Protein AF-A0A699VR12-F1 (afdb_monomer_lite)

Structure (mmCIF, N/CA/C/O backbone):
data_AF-A0A699VR12-F1
#
_entry.id   AF-A0A699VR12-F1
#
loop_
_atom_site.group_PDB
_atom_site.id
_atom_site.type_symbol
_atom_site.label_atom_id
_atom_site.label_alt_id
_atom_site.label_comp_id
_atom_site.label_asym_id
_atom_site.label_entity_id
_atom_site.label_seq_id
_atom_site.pdbx_PDB_ins_code
_atom_site.Cartn_x
_atom_site.Cartn_y
_atom_site.Cartn_z
_atom_site.occupancy
_atom_site.B_iso_or_equiv
_atom_site.auth_seq_id
_atom_site.auth_comp_id
_atom_site.auth_asym_id
_atom_site.auth_atom_id
_atom_site.pdbx_PDB_model_num
ATOM 1 N N . PHE A 1 1 ? 44.320 3.433 -74.473 1.00 66.19 1 PHE A N 1
ATOM 2 C CA . PHE A 1 1 ? 42.846 3.341 -74.361 1.00 66.19 1 PHE A CA 1
ATOM 3 C C . PHE A 1 1 ? 42.388 2.004 -73.777 1.00 66.19 1 PHE A C 1
ATOM 5 O O . PHE A 1 1 ? 41.660 2.050 -72.797 1.00 66.19 1 PHE A O 1
ATOM 12 N N . ALA A 1 2 ? 42.831 0.843 -74.287 1.00 69.44 2 ALA A N 1
ATOM 13 C CA . ALA A 1 2 ? 42.442 -0.472 -73.745 1.00 69.44 2 ALA A CA 1
ATOM 14 C C . ALA A 1 2 ? 42.796 -0.671 -72.251 1.00 69.44 2 ALA A C 1
ATOM 16 O O . ALA A 1 2 ? 41.927 -1.062 -71.478 1.00 69.44 2 ALA A O 1
ATOM 17 N N . ASP A 1 3 ? 44.007 -0.294 -71.824 1.00 75.50 3 ASP A N 1
ATOM 18 C CA . ASP A 1 3 ? 44.448 -0.441 -70.421 1.00 75.50 3 ASP A CA 1
ATOM 19 C C . ASP A 1 3 ? 43.610 0.370 -69.422 1.00 75.50 3 ASP A C 1
ATOM 21 O O . ASP A 1 3 ? 43.305 -0.095 -68.327 1.00 75.50 3 ASP A O 1
ATOM 25 N N . ALA A 1 4 ? 43.185 1.576 -69.813 1.00 78.06 4 ALA A N 1
ATOM 26 C CA . ALA A 1 4 ? 42.356 2.432 -68.968 1.00 78.06 4 ALA A CA 1
ATOM 27 C C . ALA A 1 4 ? 40.943 1.855 -68.783 1.00 78.06 4 ALA A C 1
ATOM 29 O O . ALA A 1 4 ? 40.394 1.924 -67.689 1.00 78.06 4 ALA A O 1
ATOM 30 N N . VAL A 1 5 ? 40.371 1.251 -69.832 1.00 82.00 5 VAL A N 1
ATOM 31 C CA . VAL A 1 5 ? 39.057 0.589 -69.764 1.00 82.00 5 VAL A CA 1
ATOM 32 C C . VAL A 1 5 ? 39.132 -0.685 -68.917 1.00 82.00 5 VAL A C 1
ATOM 34 O O . VAL A 1 5 ? 38.210 -0.962 -68.152 1.00 82.00 5 VAL A O 1
ATOM 37 N N . PHE A 1 6 ? 40.249 -1.417 -68.983 1.00 83.00 6 PHE A N 1
ATOM 38 C CA . PHE A 1 6 ? 40.452 -2.633 -68.193 1.00 83.00 6 PHE A CA 1
ATOM 39 C C . PHE A 1 6 ? 40.583 -2.363 -66.681 1.00 83.00 6 PHE A C 1
ATOM 41 O O . PHE A 1 6 ? 40.267 -3.235 -65.875 1.00 83.00 6 PHE A O 1
ATOM 48 N N . ALA A 1 7 ? 40.991 -1.153 -66.278 1.00 88.56 7 ALA A N 1
ATOM 49 C CA . ALA A 1 7 ? 41.136 -0.767 -64.870 1.00 88.56 7 ALA A CA 1
ATOM 50 C C . ALA A 1 7 ? 39.814 -0.359 -64.178 1.00 88.56 7 ALA A C 1
ATOM 52 O O . ALA A 1 7 ? 39.739 -0.369 -62.947 1.00 88.56 7 ALA A O 1
ATOM 53 N N . ILE A 1 8 ? 38.759 -0.022 -64.937 1.00 89.38 8 ILE A N 1
ATOM 54 C CA . ILE A 1 8 ? 37.483 0.501 -64.403 1.00 89.38 8 ILE A CA 1
ATOM 55 C C . ILE A 1 8 ? 36.823 -0.450 -63.387 1.00 89.38 8 ILE A C 1
ATOM 57 O O . ILE A 1 8 ? 36.448 0.027 -62.313 1.00 89.38 8 ILE A O 1
ATOM 61 N N . PRO A 1 9 ? 36.705 -1.773 -63.637 1.00 90.50 9 PRO A N 1
ATOM 62 C CA . PRO A 1 9 ? 36.108 -2.690 -62.664 1.00 90.50 9 PRO A CA 1
ATOM 63 C C . PRO A 1 9 ? 36.851 -2.709 -61.322 1.00 90.50 9 PRO A C 1
ATOM 65 O O . PRO A 1 9 ? 36.216 -2.761 -60.271 1.00 90.50 9 PRO A O 1
ATOM 68 N N . GLY A 1 10 ? 38.186 -2.606 -61.346 1.00 92.00 10 GLY A N 1
ATOM 69 C CA . GLY A 1 10 ? 39.011 -2.556 -60.137 1.00 92.00 10 GLY A CA 1
ATOM 70 C C . GLY A 1 10 ? 38.790 -1.279 -59.325 1.00 92.00 10 GLY A C 1
ATOM 71 O O . GLY A 1 10 ? 38.649 -1.344 -58.106 1.00 92.00 10 GLY A O 1
ATOM 72 N N . ILE A 1 11 ? 38.675 -0.130 -60.000 1.00 92.69 11 ILE A N 1
ATOM 73 C CA . ILE A 1 11 ? 38.400 1.165 -59.356 1.00 92.69 11 ILE A CA 1
ATOM 74 C C . ILE A 1 11 ? 37.002 1.175 -58.726 1.00 92.69 11 ILE A C 1
ATOM 76 O O . ILE A 1 11 ? 36.841 1.625 -57.592 1.00 92.69 11 ILE A O 1
ATOM 80 N N . VAL A 1 12 ? 35.993 0.647 -59.428 1.00 92.38 12 VAL A N 1
ATOM 81 C CA . VAL A 1 12 ? 34.620 0.542 -58.904 1.00 92.38 12 VAL A CA 1
ATOM 82 C C . VAL A 1 12 ? 34.572 -0.379 -57.685 1.00 92.38 12 VAL A C 1
ATOM 84 O O . VAL A 1 12 ? 33.971 -0.019 -56.675 1.00 92.38 12 VAL A O 1
ATOM 87 N N . HIS A 1 13 ? 35.239 -1.534 -57.741 1.00 93.44 13 HIS A N 1
ATOM 88 C CA . HIS A 1 13 ? 35.309 -2.457 -56.609 1.00 93.44 13 HIS A CA 1
ATOM 89 C C . HIS A 1 13 ? 35.987 -1.813 -55.389 1.00 93.44 13 HIS A C 1
ATOM 91 O O . HIS A 1 13 ? 35.441 -1.851 -54.289 1.00 93.44 13 HIS A O 1
ATOM 97 N N . GLN A 1 14 ? 37.115 -1.124 -55.593 1.00 94.81 14 GLN A N 1
ATOM 98 C CA . GLN A 1 14 ? 37.829 -0.413 -54.530 1.00 94.81 14 GLN A CA 1
ATOM 99 C C . GLN A 1 14 ? 36.999 0.727 -53.919 1.00 94.81 14 GLN A C 1
ATOM 101 O O . GLN A 1 14 ? 37.028 0.932 -52.705 1.00 94.81 14 GLN A O 1
ATOM 106 N N . TYR A 1 15 ? 36.245 1.460 -54.743 1.00 94.62 15 TYR A N 1
ATOM 107 C CA . TYR A 1 15 ? 35.342 2.509 -54.272 1.00 94.62 15 TYR A CA 1
ATOM 108 C C . TYR A 1 15 ? 34.225 1.944 -53.385 1.00 94.62 15 TYR A C 1
ATOM 110 O O . TYR A 1 15 ? 33.978 2.477 -52.303 1.00 94.62 15 TYR A O 1
ATOM 118 N N . ILE A 1 16 ? 33.584 0.850 -53.809 1.00 94.56 16 ILE A N 1
ATOM 119 C CA . ILE A 1 16 ? 32.510 0.200 -53.044 1.00 94.56 16 ILE A CA 1
ATOM 120 C C . ILE A 1 16 ? 33.042 -0.324 -51.706 1.00 94.56 16 ILE A C 1
ATOM 122 O O . ILE A 1 16 ? 32.434 -0.067 -50.666 1.00 94.56 16 ILE A O 1
ATOM 126 N N . ASP A 1 17 ? 34.202 -0.981 -51.708 1.00 95.75 17 ASP A N 1
ATOM 127 C CA . ASP A 1 17 ? 34.845 -1.471 -50.487 1.00 95.75 17 ASP A CA 1
ATOM 128 C C . ASP A 1 17 ? 35.174 -0.338 -49.511 1.00 95.75 17 ASP A C 1
ATOM 130 O O . ASP A 1 17 ? 34.991 -0.481 -48.298 1.00 95.75 17 ASP A O 1
ATOM 134 N N . GLN A 1 18 ? 35.655 0.800 -50.021 1.00 96.12 18 GLN A N 1
ATOM 135 C CA . GLN A 1 18 ? 35.940 1.965 -49.191 1.00 96.12 18 GLN A CA 1
ATOM 136 C C . GLN A 1 18 ? 34.652 2.532 -48.587 1.00 96.12 18 GLN A C 1
ATOM 138 O O . GLN A 1 18 ? 34.582 2.681 -47.370 1.00 96.12 18 GLN A O 1
ATOM 143 N N . GLN A 1 19 ? 33.617 2.772 -49.397 1.00 95.31 19 GLN A N 1
ATOM 144 C CA . GLN A 1 19 ? 32.322 3.277 -48.921 1.00 95.31 19 GLN A CA 1
ATOM 145 C C . GLN A 1 19 ? 31.702 2.359 -47.864 1.00 95.31 19 GLN A C 1
ATOM 147 O O . GLN A 1 19 ? 31.235 2.819 -46.822 1.00 95.31 19 GLN A O 1
ATOM 152 N N . MET A 1 20 ? 31.766 1.045 -48.082 1.00 95.81 20 MET A N 1
ATOM 153 C CA . MET A 1 20 ? 31.255 0.069 -47.127 1.00 95.81 20 MET A CA 1
ATOM 154 C C . MET A 1 20 ? 32.037 0.102 -45.805 1.00 95.81 20 MET A C 1
ATOM 156 O O . MET A 1 20 ? 31.434 0.067 -44.732 1.00 95.81 20 MET A O 1
ATOM 160 N N . LYS A 1 21 ? 33.370 0.238 -45.851 1.00 96.56 21 LYS A N 1
ATOM 161 C CA . LYS A 1 21 ? 34.203 0.399 -44.644 1.00 96.56 21 LYS A CA 1
ATOM 162 C C . LYS A 1 21 ? 33.874 1.681 -43.880 1.00 96.56 21 LYS A C 1
ATOM 164 O O . LYS A 1 21 ? 33.845 1.655 -42.648 1.00 96.56 21 LYS A O 1
ATOM 169 N N . GLU A 1 22 ? 33.620 2.786 -44.576 1.00 96.44 22 GLU A N 1
ATOM 170 C CA . GLU A 1 22 ? 33.265 4.058 -43.941 1.00 96.44 22 GLU A CA 1
ATOM 171 C C . GLU A 1 22 ? 31.882 4.012 -43.294 1.00 96.44 22 GLU A C 1
ATOM 173 O O . GLU A 1 22 ? 31.766 4.339 -42.113 1.00 96.44 22 GLU A O 1
ATOM 178 N N . ALA A 1 23 ? 30.875 3.488 -43.996 1.00 96.31 23 ALA A N 1
ATOM 179 C CA . ALA A 1 23 ? 29.530 3.318 -43.453 1.00 96.31 23 ALA A CA 1
ATOM 180 C C . ALA A 1 23 ? 29.527 2.431 -42.194 1.00 96.31 23 ALA A C 1
ATOM 182 O O . ALA A 1 23 ? 28.898 2.757 -41.185 1.00 96.31 23 ALA A O 1
ATOM 183 N N . VAL A 1 24 ? 30.288 1.330 -42.205 1.00 96.88 24 VAL A N 1
ATOM 184 C CA . VAL A 1 24 ? 30.441 0.454 -41.030 1.00 96.88 24 VAL A CA 1
ATOM 185 C C . VAL A 1 24 ? 31.139 1.181 -39.874 1.00 96.88 24 VAL A C 1
ATOM 187 O O . VAL A 1 24 ? 30.753 1.011 -38.712 1.00 96.88 24 VAL A O 1
ATOM 190 N N . ARG A 1 25 ? 32.152 2.007 -40.160 1.00 96.69 25 ARG A N 1
ATOM 191 C CA . ARG A 1 25 ? 32.861 2.806 -39.150 1.00 96.69 25 ARG A CA 1
ATOM 192 C C . ARG A 1 25 ? 31.933 3.831 -38.499 1.00 96.69 25 ARG A C 1
ATOM 194 O O . ARG A 1 25 ? 31.903 3.912 -37.272 1.00 96.69 25 ARG A O 1
ATOM 201 N N . GLU A 1 26 ? 31.160 4.568 -39.288 1.00 97.00 26 GLU A N 1
ATOM 202 C CA . GLU A 1 26 ? 30.199 5.559 -38.788 1.00 97.00 26 GLU A CA 1
ATOM 203 C C . GLU A 1 26 ? 29.096 4.910 -37.951 1.00 97.00 26 GLU A C 1
ATOM 205 O O . GLU A 1 26 ? 28.830 5.349 -36.830 1.00 97.00 26 GLU A O 1
ATOM 210 N N . ALA A 1 27 ? 28.534 3.794 -38.424 1.00 96.31 27 ALA A N 1
ATOM 211 C CA . ALA A 1 27 ? 27.545 3.029 -37.671 1.00 96.31 27 ALA A CA 1
ATOM 212 C C . ALA A 1 27 ? 28.092 2.564 -36.309 1.00 96.31 27 ALA A C 1
ATOM 214 O O . ALA A 1 27 ? 27.386 2.605 -35.297 1.00 96.31 27 ALA A O 1
ATOM 215 N N . LYS A 1 28 ? 29.370 2.164 -36.246 1.00 97.38 28 LYS A N 1
ATOM 216 C CA . LYS A 1 28 ? 30.026 1.773 -34.990 1.00 97.38 28 LYS A CA 1
ATOM 217 C C . LYS A 1 28 ? 30.178 2.951 -34.024 1.00 97.38 28 LYS A C 1
ATOM 219 O O . LYS A 1 28 ? 29.968 2.767 -32.824 1.00 97.38 28 LYS A O 1
ATOM 224 N N . VAL A 1 29 ? 30.510 4.141 -34.526 1.00 97.38 29 VAL A N 1
ATOM 225 C CA . VAL A 1 29 ? 30.612 5.365 -33.712 1.00 97.38 29 VAL A CA 1
ATOM 226 C C . VAL A 1 29 ? 29.244 5.755 -33.157 1.00 97.38 29 VAL A C 1
ATOM 228 O O . VAL A 1 29 ? 29.108 5.928 -31.946 1.00 97.38 29 VAL A O 1
ATOM 231 N N . LEU A 1 30 ? 28.216 5.805 -34.008 1.00 97.31 30 LEU A N 1
ATOM 232 C CA . LEU A 1 30 ? 26.847 6.119 -33.592 1.00 97.31 30 LEU A CA 1
ATOM 233 C C . LEU A 1 30 ? 26.329 5.126 -32.549 1.00 97.31 30 LEU A C 1
ATOM 235 O O . LEU A 1 30 ? 25.785 5.538 -31.526 1.00 97.31 30 LEU A O 1
ATOM 239 N N . LYS A 1 31 ? 26.575 3.824 -32.741 1.00 97.50 31 LYS A N 1
ATOM 240 C CA . LYS A 1 31 ? 26.241 2.798 -31.744 1.00 97.50 31 LYS A CA 1
ATOM 241 C C . LYS A 1 31 ? 26.915 3.075 -30.399 1.00 97.50 31 LYS A C 1
ATOM 243 O O . LYS A 1 31 ? 26.273 2.917 -29.361 1.00 97.50 31 LYS A O 1
ATOM 248 N N . GLY A 1 32 ? 28.186 3.481 -30.402 1.00 97.44 32 GLY A N 1
ATOM 249 C CA . GLY A 1 32 ? 28.917 3.855 -29.189 1.00 97.44 32 GLY A CA 1
ATOM 250 C C . GLY A 1 32 ? 28.278 5.041 -28.462 1.00 97.44 32 GLY A C 1
ATOM 251 O O . GLY A 1 32 ? 28.034 4.955 -27.259 1.00 97.44 32 GLY A O 1
ATOM 252 N N . ILE A 1 33 ? 27.933 6.100 -29.200 1.00 97.56 33 ILE A N 1
ATOM 253 C CA . ILE A 1 33 ? 27.265 7.296 -28.660 1.00 97.56 33 ILE A CA 1
ATOM 254 C C . ILE A 1 33 ? 25.916 6.927 -28.040 1.00 97.56 33 ILE A C 1
ATOM 256 O O . ILE A 1 33 ? 25.687 7.214 -26.867 1.00 97.56 33 ILE A O 1
ATOM 260 N N . VAL A 1 34 ? 25.057 6.232 -28.794 1.00 97.31 34 VAL A N 1
ATOM 261 C CA . VAL A 1 34 ? 23.725 5.817 -28.323 1.00 97.31 34 VAL A CA 1
ATOM 262 C C . VAL A 1 34 ? 23.842 4.940 -27.078 1.00 97.31 34 VAL A C 1
ATOM 264 O O . VAL A 1 34 ? 23.119 5.141 -26.107 1.00 97.31 34 VAL A O 1
ATOM 267 N N . THR A 1 35 ? 24.794 4.003 -27.059 1.00 96.69 35 THR A N 1
ATOM 268 C CA . THR A 1 35 ? 25.004 3.120 -25.902 1.00 96.69 35 THR A CA 1
ATOM 269 C C . THR A 1 35 ? 25.407 3.907 -24.656 1.00 96.69 35 THR A C 1
ATOM 271 O O . THR A 1 35 ? 24.880 3.646 -23.576 1.00 96.69 35 THR A O 1
ATOM 274 N N . ASN A 1 36 ? 26.323 4.870 -24.781 1.00 97.50 36 ASN A N 1
ATOM 275 C CA . ASN A 1 36 ? 26.762 5.683 -23.646 1.00 97.50 36 ASN A CA 1
ATOM 276 C C . ASN A 1 36 ? 25.650 6.612 -23.153 1.00 97.50 36 ASN A C 1
ATOM 278 O O . ASN A 1 36 ? 25.427 6.698 -21.951 1.00 97.50 36 ASN A O 1
ATOM 282 N N . GLN A 1 37 ? 24.901 7.230 -24.067 1.00 97.69 37 GLN A N 1
ATOM 283 C CA . GLN A 1 37 ? 23.784 8.102 -23.711 1.00 97.69 37 GLN A CA 1
ATOM 284 C C . GLN A 1 37 ? 22.683 7.339 -22.966 1.00 97.69 37 GLN A C 1
ATOM 286 O O . GLN A 1 37 ? 22.188 7.817 -21.946 1.00 97.69 37 GLN A O 1
ATOM 291 N N . VAL A 1 38 ? 22.331 6.135 -23.431 1.00 97.38 38 VAL A N 1
ATOM 292 C CA . VAL A 1 38 ? 21.363 5.273 -22.738 1.00 97.38 38 VAL A CA 1
ATOM 293 C C . VAL A 1 38 ? 21.880 4.895 -21.353 1.00 97.38 38 VAL A C 1
ATOM 295 O O . VAL A 1 38 ? 21.138 5.002 -20.383 1.00 97.38 38 VAL A O 1
ATOM 298 N N . LYS A 1 39 ? 23.155 4.507 -21.230 1.00 97.56 39 LYS A N 1
ATOM 299 C CA . LYS A 1 39 ? 23.752 4.182 -19.927 1.00 97.56 39 LYS A CA 1
ATOM 300 C C . LYS A 1 39 ? 23.704 5.363 -18.964 1.00 97.56 39 LYS A C 1
ATOM 302 O O . LYS A 1 39 ? 23.278 5.184 -17.830 1.00 97.56 39 LYS A O 1
ATOM 307 N N . GLU A 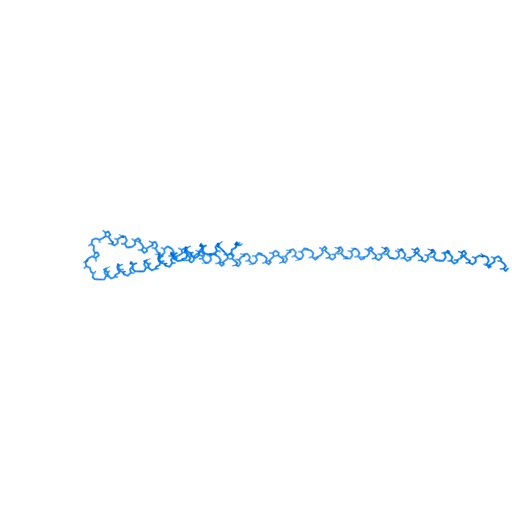1 40 ? 24.080 6.558 -19.411 1.00 97.44 40 GLU A N 1
ATOM 308 C CA . GLU A 1 40 ? 24.026 7.757 -18.572 1.00 97.44 40 GLU A CA 1
ATOM 309 C C . GLU A 1 40 ? 22.602 8.094 -18.130 1.00 97.44 40 GLU A C 1
ATOM 311 O O . GLU A 1 40 ? 22.393 8.430 -16.965 1.00 97.44 40 GLU A O 1
ATOM 316 N N . GLN A 1 41 ? 21.616 7.990 -19.025 1.00 97.62 41 GLN A N 1
ATOM 317 C CA . GLN A 1 41 ? 20.220 8.218 -18.653 1.00 97.62 41 GLN A CA 1
ATOM 318 C C . GLN A 1 41 ? 19.738 7.183 -17.639 1.00 97.62 41 GLN A C 1
ATOM 320 O O . GLN A 1 41 ? 19.155 7.559 -16.627 1.00 97.62 41 GLN A O 1
ATOM 325 N N . VAL A 1 42 ? 20.036 5.900 -17.857 1.00 97.56 42 VAL A N 1
ATOM 326 C CA . VAL A 1 42 ? 19.676 4.833 -16.914 1.00 97.56 42 VAL A CA 1
ATOM 327 C C . VAL A 1 42 ? 20.319 5.076 -15.547 1.00 97.56 42 VAL A C 1
ATOM 329 O O . VAL A 1 42 ? 19.625 4.993 -14.538 1.00 97.56 42 VAL A O 1
ATOM 332 N N . SER A 1 43 ? 21.597 5.463 -15.496 1.00 97.69 43 SER A N 1
ATOM 333 C CA . SER A 1 43 ? 22.283 5.787 -14.238 1.00 97.69 43 SER A CA 1
ATOM 334 C C . SER A 1 43 ? 21.690 6.992 -13.502 1.00 97.69 43 SER A C 1
ATOM 336 O O . SER A 1 43 ? 21.828 7.071 -12.286 1.00 97.69 43 SER A O 1
ATOM 338 N N . ARG A 1 44 ? 21.034 7.924 -14.204 1.00 97.00 44 ARG A N 1
ATOM 339 C CA . ARG A 1 44 ? 20.354 9.076 -13.586 1.00 97.00 44 ARG A CA 1
ATOM 340 C C . ARG A 1 44 ? 18.926 8.755 -13.147 1.00 97.00 44 ARG A C 1
ATOM 342 O O . ARG A 1 44 ? 18.498 9.235 -12.107 1.00 97.00 44 ARG A O 1
ATOM 349 N N . ILE A 1 45 ? 18.199 7.966 -13.936 1.00 97.75 45 ILE A N 1
ATOM 350 C CA . ILE A 1 45 ? 16.773 7.687 -13.717 1.00 97.75 45 ILE A CA 1
ATOM 351 C C . ILE A 1 45 ? 16.571 6.599 -12.659 1.00 97.75 45 ILE A C 1
ATOM 353 O O . ILE A 1 45 ? 15.661 6.712 -11.844 1.00 97.75 45 ILE A O 1
ATOM 357 N N . LEU A 1 46 ? 17.409 5.557 -12.646 1.00 97.94 46 LEU A N 1
ATOM 358 C CA . LEU A 1 46 ? 17.227 4.421 -11.739 1.00 97.94 46 LEU A CA 1
ATOM 359 C C . LEU A 1 46 ? 17.204 4.841 -10.253 1.00 97.94 46 LEU A C 1
ATOM 361 O O . LEU A 1 46 ? 16.242 4.474 -9.578 1.00 97.94 46 LEU A O 1
ATOM 365 N N . PRO A 1 47 ? 18.143 5.672 -9.751 1.00 97.75 47 PRO A N 1
ATOM 366 C CA . PRO A 1 47 ? 18.101 6.122 -8.359 1.00 97.75 47 PRO A CA 1
ATOM 367 C C . PRO A 1 47 ? 16.882 7.001 -8.046 1.00 97.75 47 PRO A C 1
ATOM 369 O O . PRO A 1 47 ? 16.329 6.911 -6.959 1.00 97.75 47 PRO A O 1
ATOM 372 N N . GLN A 1 48 ? 16.425 7.821 -9.001 1.00 98.06 48 GLN A N 1
ATOM 373 C CA . GLN A 1 48 ? 15.234 8.664 -8.819 1.00 98.06 48 GLN A CA 1
ATOM 374 C C . GLN A 1 48 ? 13.961 7.824 -8.685 1.00 98.06 48 GLN A C 1
ATOM 376 O O . GLN A 1 48 ? 13.091 8.129 -7.870 1.00 98.06 48 GLN A O 1
ATOM 381 N N . ILE A 1 49 ? 13.849 6.755 -9.479 1.00 97.00 49 ILE A N 1
ATOM 382 C CA . ILE A 1 49 ? 12.739 5.807 -9.362 1.00 97.00 49 ILE A CA 1
ATOM 383 C C . ILE A 1 49 ? 12.796 5.120 -7.998 1.00 97.00 49 ILE A C 1
ATOM 385 O O . ILE A 1 49 ? 11.787 5.108 -7.300 1.00 97.00 49 ILE A O 1
ATOM 389 N N . GLU A 1 50 ? 13.960 4.605 -7.601 1.00 97.56 50 GLU A N 1
ATOM 390 C CA . GLU A 1 50 ? 14.151 3.943 -6.306 1.00 97.56 50 GLU A CA 1
ATOM 391 C C . GLU A 1 50 ? 13.755 4.854 -5.134 1.00 97.56 50 GLU A C 1
ATOM 393 O O . GLU A 1 50 ? 12.939 4.465 -4.298 1.00 97.56 50 GLU A O 1
ATOM 398 N N . GLU A 1 51 ? 14.242 6.096 -5.128 1.00 97.75 51 GLU A N 1
ATOM 399 C CA . GLU A 1 51 ? 13.921 7.092 -4.105 1.00 97.75 51 GLU A CA 1
ATOM 400 C C . GLU A 1 51 ? 12.421 7.421 -4.074 1.00 97.75 51 GLU A C 1
ATOM 402 O O . GLU A 1 51 ? 11.803 7.411 -3.009 1.00 97.75 51 GLU A O 1
ATOM 407 N N . SER A 1 52 ? 11.804 7.659 -5.237 1.00 96.75 52 SER A N 1
ATOM 408 C CA . SER A 1 52 ? 10.375 7.997 -5.313 1.00 96.75 52 SER A CA 1
ATOM 409 C C . SER A 1 52 ? 9.462 6.855 -4.855 1.00 96.75 52 SER A C 1
ATOM 411 O O . SER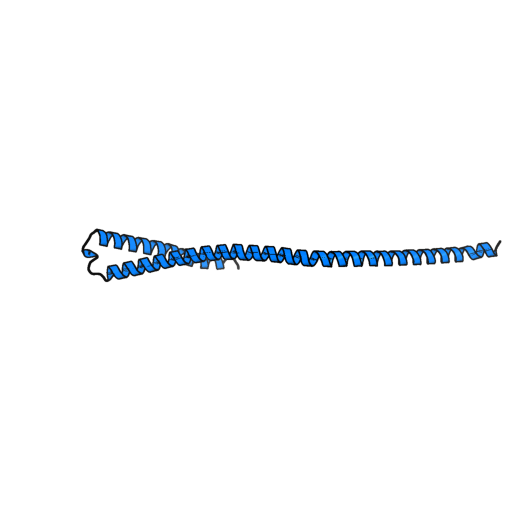 A 1 52 ? 8.464 7.095 -4.168 1.00 96.75 52 SER A O 1
ATOM 413 N N . VAL A 1 53 ? 9.811 5.610 -5.189 1.00 97.75 53 VAL A N 1
ATOM 414 C CA . VAL A 1 53 ? 9.082 4.418 -4.745 1.00 97.75 53 VAL A CA 1
ATOM 415 C C . VAL A 1 53 ? 9.237 4.244 -3.239 1.00 97.75 53 VAL A C 1
ATOM 417 O O . VAL A 1 53 ? 8.235 4.028 -2.559 1.00 97.75 53 VAL A O 1
ATOM 420 N N . ASN A 1 54 ? 10.452 4.398 -2.706 1.00 97.88 54 ASN A N 1
ATOM 421 C CA . ASN A 1 54 ? 10.696 4.279 -1.272 1.00 97.88 54 ASN A CA 1
ATOM 422 C C . ASN A 1 54 ? 9.929 5.345 -0.473 1.00 97.88 54 ASN A C 1
ATOM 424 O O . ASN A 1 54 ? 9.220 5.009 0.470 1.00 97.88 54 ASN A O 1
ATOM 428 N N . ALA A 1 55 ? 9.982 6.611 -0.897 1.00 96.62 55 ALA A N 1
ATOM 429 C CA . ALA A 1 55 ? 9.250 7.696 -0.244 1.00 96.62 55 ALA A CA 1
ATOM 430 C C . ALA A 1 55 ? 7.726 7.470 -0.263 1.00 96.62 55 ALA A C 1
ATOM 432 O O . ALA A 1 55 ? 7.040 7.707 0.733 1.00 96.62 55 ALA A O 1
ATOM 433 N N . THR A 1 56 ? 7.192 6.978 -1.387 1.00 97.56 56 THR A N 1
ATOM 434 C CA . THR A 1 56 ? 5.761 6.661 -1.513 1.00 97.56 56 THR A CA 1
ATOM 435 C C . THR A 1 56 ? 5.372 5.510 -0.587 1.00 97.56 56 THR A C 1
ATOM 437 O O . THR A 1 56 ? 4.371 5.601 0.125 1.00 97.56 56 THR A O 1
ATOM 440 N N . LEU A 1 57 ? 6.184 4.452 -0.553 1.00 96.94 57 LEU A N 1
ATOM 441 C CA . LEU A 1 57 ? 5.949 3.291 0.297 1.00 96.94 57 LEU A CA 1
ATOM 442 C C . LEU A 1 57 ? 6.001 3.658 1.783 1.00 96.94 57 LEU A C 1
ATOM 444 O O . LEU A 1 57 ? 5.116 3.263 2.537 1.00 96.94 57 LEU A O 1
ATOM 448 N N . GLU A 1 58 ? 6.995 4.436 2.213 1.00 95.69 58 GLU A N 1
ATOM 449 C CA . GLU A 1 58 ? 7.101 4.899 3.600 1.00 95.69 58 GLU A CA 1
ATOM 450 C C . GLU A 1 58 ? 5.869 5.710 4.025 1.00 95.69 58 GLU A C 1
ATOM 452 O O . GLU A 1 58 ? 5.314 5.478 5.104 1.00 95.69 58 GLU A O 1
ATOM 457 N N . ALA A 1 59 ? 5.384 6.611 3.164 1.00 95.25 59 ALA A N 1
ATOM 458 C CA . ALA A 1 59 ? 4.184 7.398 3.436 1.00 95.25 59 ALA A CA 1
ATOM 459 C C . ALA A 1 59 ? 2.919 6.523 3.533 1.00 95.25 59 ALA A C 1
ATOM 461 O O . ALA A 1 59 ? 2.098 6.702 4.441 1.00 95.25 59 ALA A O 1
ATOM 462 N N . GLU A 1 60 ? 2.754 5.546 2.639 1.00 94.75 60 GLU A N 1
ATOM 463 C CA . GLU A 1 60 ? 1.627 4.609 2.684 1.00 94.75 60 GLU A CA 1
ATOM 464 C C . GLU A 1 60 ? 1.680 3.721 3.938 1.00 94.75 60 GLU A C 1
ATOM 466 O O . GLU A 1 60 ? 0.678 3.541 4.634 1.00 94.75 60 GLU A O 1
ATOM 471 N N . VAL A 1 61 ? 2.864 3.216 4.292 1.00 94.69 61 VAL A N 1
ATOM 472 C CA . VAL A 1 61 ? 3.064 2.413 5.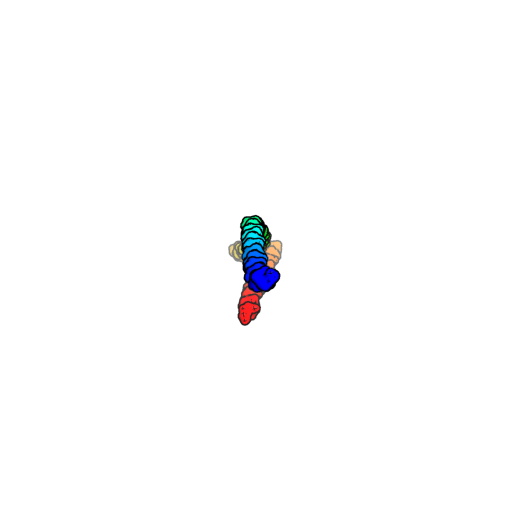504 1.00 94.69 61 VAL A CA 1
ATOM 473 C C . VAL A 1 61 ? 2.731 3.227 6.753 1.00 94.69 61 VAL A C 1
ATOM 475 O O . VAL A 1 61 ? 2.009 2.736 7.624 1.00 94.69 61 VAL A O 1
ATOM 478 N N . LEU A 1 62 ? 3.196 4.475 6.841 1.00 94.12 62 LEU A N 1
ATOM 479 C CA . LEU A 1 62 ? 2.932 5.341 7.988 1.00 94.12 62 LEU A CA 1
ATOM 480 C C . LEU A 1 62 ? 1.442 5.681 8.121 1.00 94.12 62 LEU A C 1
ATOM 482 O O . LEU A 1 62 ? 0.888 5.618 9.222 1.00 94.12 62 LEU A O 1
ATOM 486 N N . THR A 1 63 ? 0.773 6.009 7.014 1.00 92.25 63 THR A N 1
ATOM 487 C CA . THR A 1 63 ? -0.667 6.315 7.010 1.00 92.25 63 THR A CA 1
ATOM 488 C C . THR A 1 63 ? -1.507 5.092 7.378 1.00 92.25 63 THR A C 1
ATOM 490 O O . THR A 1 63 ? -2.375 5.189 8.253 1.00 92.25 63 THR A O 1
ATOM 493 N N . ARG A 1 64 ? -1.205 3.919 6.808 1.00 92.81 64 ARG A N 1
ATOM 494 C CA . ARG A 1 64 ? -1.890 2.663 7.143 1.00 92.81 64 ARG A CA 1
ATOM 495 C C . ARG A 1 64 ? -1.650 2.254 8.596 1.00 92.81 64 ARG A C 1
ATOM 497 O O . ARG A 1 64 ? -2.597 1.885 9.288 1.00 92.81 64 ARG A O 1
ATOM 504 N N . SER A 1 65 ? -0.412 2.360 9.078 1.00 89.88 65 SER A N 1
ATOM 505 C CA . SER A 1 65 ? -0.050 2.075 10.472 1.00 89.88 65 SER A CA 1
ATOM 506 C C . SER A 1 65 ? -0.749 3.023 11.446 1.00 89.88 65 SER A C 1
ATOM 508 O O . SER A 1 65 ? -1.291 2.584 12.460 1.00 89.88 65 SER A O 1
ATOM 510 N N . SER A 1 66 ? -0.828 4.314 11.112 1.00 90.44 66 SER A N 1
ATOM 511 C CA . SER A 1 66 ? -1.546 5.306 11.917 1.00 90.44 66 SER A CA 1
ATOM 512 C C . SER A 1 66 ? -3.032 4.977 12.013 1.00 90.44 66 SER A C 1
ATOM 514 O O . SER A 1 66 ? -3.611 5.049 13.095 1.00 90.44 66 SER A O 1
ATOM 516 N N . HIS A 1 67 ? -3.655 4.580 10.900 1.00 89.56 67 HIS A N 1
ATOM 517 C CA . HIS A 1 67 ? -5.051 4.154 10.902 1.00 89.56 67 HIS A CA 1
ATOM 518 C C . HIS A 1 67 ? -5.252 2.895 11.756 1.00 89.56 67 HIS A C 1
ATOM 520 O O . HIS A 1 67 ? -6.085 2.903 12.659 1.00 89.56 67 HIS A O 1
ATOM 526 N N . SER A 1 68 ? -4.419 1.868 11.557 1.00 88.56 68 SER A N 1
ATOM 527 C CA . SER A 1 68 ? -4.447 0.640 12.359 1.00 88.56 68 SER A CA 1
ATOM 528 C C . SER A 1 68 ? -4.242 0.910 13.852 1.00 88.56 68 SER A C 1
ATOM 530 O O . SER A 1 68 ? -4.932 0.319 14.676 1.00 88.56 68 SER A O 1
ATOM 532 N N . SER A 1 69 ? -3.325 1.811 14.213 1.00 88.69 69 SER A N 1
ATOM 533 C CA . SER A 1 69 ? -3.046 2.180 15.605 1.00 88.69 69 SER A CA 1
ATOM 534 C C . SER A 1 69 ? -4.225 2.912 16.238 1.00 88.69 69 SER A C 1
ATOM 536 O O . SER A 1 69 ? -4.588 2.616 17.371 1.00 88.69 69 SER A O 1
ATOM 538 N N . ARG A 1 70 ? -4.870 3.831 15.506 1.00 88.69 70 ARG A N 1
ATOM 539 C CA . ARG A 1 70 ? -6.076 4.530 15.984 1.00 88.69 70 ARG A CA 1
ATOM 540 C C . ARG A 1 70 ? -7.227 3.558 16.209 1.00 88.69 70 ARG A C 1
ATOM 542 O O . ARG A 1 70 ? -7.878 3.636 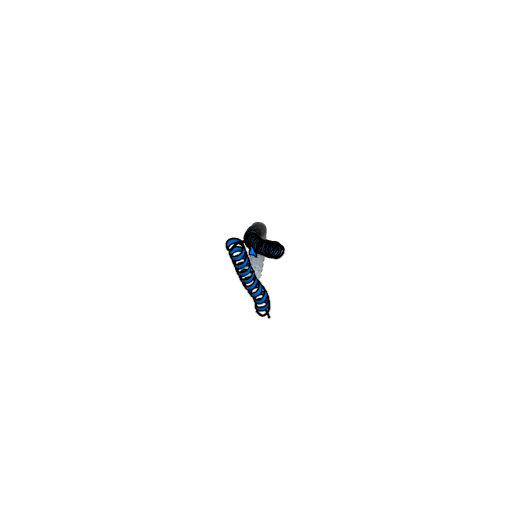17.244 1.00 88.69 70 ARG A O 1
ATOM 549 N N . THR A 1 71 ? -7.438 2.623 15.285 1.00 84.94 71 THR A N 1
ATOM 550 C CA . THR A 1 71 ? -8.441 1.565 15.443 1.00 84.94 71 THR A CA 1
ATOM 551 C C . THR A 1 71 ? -8.102 0.649 16.617 1.00 84.94 71 THR A C 1
ATOM 553 O O . THR A 1 71 ? -8.967 0.388 17.442 1.00 84.94 71 THR A O 1
ATOM 556 N N . SER A 1 72 ? -6.846 0.214 16.749 1.00 87.12 72 SER A N 1
ATOM 557 C CA . SER A 1 72 ? -6.404 -0.618 17.873 1.00 87.12 72 SER A CA 1
ATOM 558 C C . SER A 1 72 ? -6.585 0.086 19.217 1.00 87.12 72 SER A C 1
ATOM 560 O O . SER A 1 72 ? -6.985 -0.559 20.179 1.00 87.12 72 SER A O 1
ATOM 562 N N . TYR A 1 73 ? -6.293 1.387 19.296 1.00 88.50 73 TYR A N 1
ATOM 563 C CA . TYR A 1 73 ? -6.461 2.161 20.523 1.00 88.50 73 TYR A CA 1
ATOM 564 C C . TYR A 1 73 ? -7.938 2.338 20.884 1.00 88.50 73 TYR A C 1
ATOM 566 O O . TYR A 1 73 ? -8.293 2.171 22.045 1.00 88.50 73 TYR A O 1
ATOM 574 N N . ALA A 1 74 ? -8.799 2.613 19.898 1.00 88.12 74 ALA A N 1
ATOM 575 C CA . ALA A 1 74 ? -10.244 2.669 20.112 1.00 88.12 74 ALA A CA 1
ATOM 576 C C . ALA A 1 74 ? -10.780 1.329 20.648 1.00 88.12 74 ALA A C 1
ATOM 578 O O . ALA A 1 74 ? -11.418 1.307 21.692 1.00 88.12 74 ALA A O 1
ATOM 579 N N . ILE A 1 75 ? -10.403 0.208 20.019 1.00 88.56 75 ILE A N 1
ATOM 580 C CA . ILE A 1 75 ? -10.787 -1.137 20.479 1.00 88.56 75 ILE A CA 1
ATOM 581 C C . ILE A 1 75 ? -10.288 -1.403 21.905 1.00 88.56 75 ILE A C 1
ATOM 583 O O . ILE A 1 75 ? -11.024 -1.935 22.730 1.00 88.56 75 ILE A O 1
ATOM 587 N N . ALA A 1 76 ? -9.041 -1.039 22.220 1.00 88.44 76 ALA A N 1
ATOM 588 C CA . ALA A 1 76 ? -8.493 -1.230 23.561 1.00 88.44 76 ALA A CA 1
ATOM 589 C C . ALA A 1 76 ? -9.242 -0.402 24.622 1.00 88.44 76 ALA A C 1
ATOM 591 O O . ALA A 1 76 ? -9.431 -0.879 25.742 1.00 88.44 76 ALA A O 1
ATOM 592 N N . ALA A 1 77 ? -9.677 0.814 24.275 1.00 91.31 77 ALA A N 1
ATOM 593 C CA . ALA A 1 77 ? -10.479 1.659 25.153 1.00 91.31 77 ALA A CA 1
ATOM 594 C C . ALA A 1 77 ? -11.865 1.046 25.413 1.00 91.31 77 ALA A C 1
ATOM 596 O O . ALA A 1 77 ? -12.237 0.902 26.577 1.00 91.31 77 ALA A O 1
ATOM 597 N N . ASP A 1 78 ? -12.565 0.604 24.364 1.00 90.81 78 ASP A N 1
ATOM 598 C CA . ASP A 1 78 ? -13.884 -0.037 24.471 1.00 90.81 78 ASP A CA 1
ATOM 599 C C . ASP A 1 78 ? -13.820 -1.311 25.338 1.00 90.81 78 ASP A C 1
ATOM 601 O O . ASP A 1 78 ? -14.630 -1.508 26.245 1.00 90.81 78 ASP A O 1
ATOM 605 N N . LEU A 1 79 ? -12.797 -2.153 25.132 1.00 91.56 79 LEU A N 1
ATOM 606 C CA . LEU A 1 79 ? -12.571 -3.353 25.950 1.00 91.56 79 LEU A CA 1
ATOM 607 C C . LEU A 1 79 ? -12.287 -3.012 27.421 1.00 91.56 79 LEU A C 1
ATOM 609 O O . LEU A 1 79 ? -12.795 -3.686 28.318 1.00 91.56 79 LEU A O 1
ATOM 613 N N . SER A 1 80 ? -11.506 -1.957 27.676 1.00 92.00 80 SER A N 1
ATOM 614 C CA . SER A 1 80 ? -11.215 -1.497 29.041 1.00 92.00 80 SER A CA 1
ATOM 615 C C . SER A 1 80 ? -12.475 -0.976 29.739 1.00 92.00 80 SER A C 1
ATOM 617 O O . SER A 1 80 ? -12.671 -1.225 30.929 1.00 92.00 80 SER A O 1
ATOM 619 N N . GLU A 1 81 ? -13.358 -0.282 29.013 1.00 93.69 81 GLU A N 1
ATOM 620 C CA . GLU A 1 81 ? -14.652 0.167 29.537 1.00 93.69 81 GLU A CA 1
ATOM 621 C C . GLU A 1 81 ? -15.537 -1.023 29.940 1.00 93.69 81 GLU A C 1
ATOM 623 O O . GLU A 1 81 ? -16.111 -1.023 31.033 1.00 93.69 81 GLU A O 1
ATOM 628 N N . MET A 1 82 ? -15.604 -2.069 29.111 1.00 93.88 82 MET A N 1
ATOM 629 C CA . MET A 1 82 ? -16.343 -3.296 29.433 1.00 93.88 82 MET A CA 1
ATOM 630 C C . MET A 1 82 ? -15.798 -3.999 30.683 1.00 93.88 82 MET A C 1
ATOM 632 O O . MET A 1 82 ? -16.575 -4.469 31.518 1.00 93.88 82 MET A O 1
ATOM 636 N N . GLU A 1 83 ? -14.474 -4.074 30.834 1.00 95.00 83 GLU A N 1
ATOM 637 C CA . GLU A 1 83 ? -13.838 -4.684 32.006 1.00 95.00 83 GLU A CA 1
ATOM 638 C C . GLU A 1 83 ? -14.153 -3.898 33.288 1.00 95.00 83 GLU A C 1
ATOM 640 O O . GLU A 1 83 ? -14.499 -4.492 34.313 1.00 95.00 83 GLU A O 1
ATOM 645 N N . LEU A 1 84 ? -14.160 -2.562 33.217 1.00 95.56 84 LEU A N 1
ATOM 646 C CA . LEU A 1 84 ? -14.599 -1.709 34.324 1.00 95.56 84 LEU A CA 1
ATOM 647 C C . LEU A 1 84 ? -16.082 -1.905 34.662 1.00 95.56 84 LEU A C 1
ATOM 649 O O . LEU A 1 84 ? -16.415 -2.039 35.842 1.00 95.56 84 LEU A O 1
ATOM 653 N N . LYS A 1 85 ? -16.972 -1.963 33.659 1.00 94.88 85 LYS A N 1
ATOM 654 C CA . LYS A 1 85 ? -18.404 -2.255 33.869 1.00 94.88 85 LYS A CA 1
ATOM 655 C C . LYS A 1 85 ? -18.584 -3.580 34.610 1.00 94.88 85 LYS A C 1
ATOM 657 O O . LYS A 1 85 ? -19.308 -3.625 35.603 1.00 94.88 85 LYS A O 1
ATOM 662 N N . LYS A 1 86 ? -17.871 -4.631 34.193 1.00 95.06 86 LYS A N 1
ATOM 663 C CA . LYS A 1 86 ? -17.896 -5.945 34.850 1.00 95.06 86 LYS A CA 1
ATOM 664 C C . LYS A 1 86 ? -17.460 -5.872 36.317 1.00 95.06 86 LYS A C 1
ATOM 666 O O . LYS A 1 86 ? -18.182 -6.349 37.189 1.00 95.06 86 LYS A O 1
ATOM 671 N N . ILE A 1 87 ? -16.324 -5.232 36.602 1.00 95.19 87 ILE A N 1
ATOM 672 C CA . ILE A 1 87 ? -15.812 -5.072 37.974 1.00 95.19 87 ILE A CA 1
ATOM 673 C C . ILE A 1 87 ? -16.814 -4.309 38.855 1.00 95.19 87 ILE A C 1
ATOM 675 O O . ILE A 1 87 ? -16.996 -4.640 40.028 1.00 95.19 87 ILE A O 1
ATOM 679 N N . LEU A 1 88 ? -17.474 -3.279 38.316 1.00 92.94 88 LEU A N 1
ATOM 680 C CA . LEU A 1 88 ? -18.501 -2.528 39.044 1.00 92.94 88 LEU A CA 1
ATOM 681 C C . LEU A 1 88 ? -19.711 -3.405 39.383 1.00 92.94 88 LEU A C 1
ATOM 683 O O . LEU A 1 88 ? -20.159 -3.381 40.528 1.00 92.94 88 LEU A O 1
ATOM 687 N N . ILE A 1 89 ? -20.198 -4.207 38.432 1.00 92.69 89 ILE A N 1
ATOM 688 C CA . ILE A 1 89 ? -21.304 -5.154 38.648 1.00 92.69 89 ILE A CA 1
ATOM 689 C C . ILE A 1 89 ? -20.949 -6.146 39.765 1.00 92.69 89 ILE A C 1
ATOM 691 O O . ILE A 1 89 ? -21.701 -6.258 40.734 1.00 92.69 89 ILE A O 1
ATOM 695 N N . GLU A 1 90 ? -19.781 -6.794 39.684 1.00 92.94 90 GLU A N 1
ATOM 696 C CA . GLU A 1 90 ? -19.309 -7.770 40.682 1.00 92.94 90 GLU A CA 1
ATOM 697 C C . GLU A 1 90 ? -19.185 -7.148 42.086 1.00 92.94 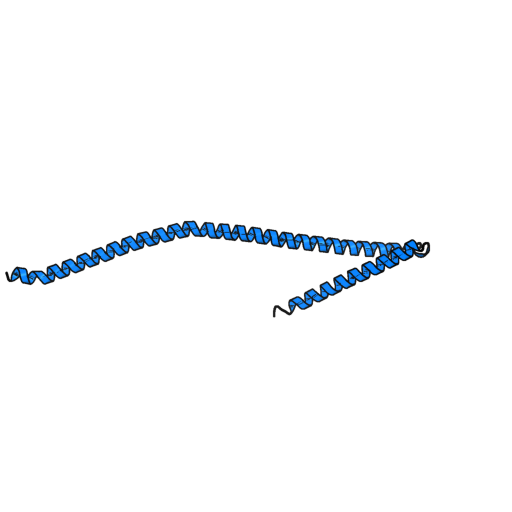90 GLU A C 1
ATOM 699 O O . GLU A 1 90 ? -19.624 -7.726 43.084 1.00 92.94 90 GLU A O 1
ATOM 704 N N . ASN A 1 91 ? -18.638 -5.930 42.176 1.00 91.06 91 ASN A N 1
ATOM 705 C CA . ASN A 1 91 ? -18.513 -5.206 43.442 1.00 91.06 91 ASN A CA 1
ATOM 706 C C . ASN A 1 91 ? -19.865 -4.817 44.039 1.00 91.06 91 ASN A C 1
ATOM 708 O O . ASN A 1 91 ? -20.029 -4.821 45.262 1.00 91.06 91 ASN A O 1
ATOM 712 N N . MET A 1 92 ? -20.828 -4.428 43.206 1.00 88.31 92 MET A N 1
ATOM 713 C CA . MET A 1 92 ? -22.164 -4.108 43.687 1.00 88.31 92 MET A CA 1
ATOM 714 C C . MET A 1 92 ? -22.869 -5.386 44.161 1.00 88.31 92 MET A C 1
ATOM 716 O O . MET A 1 92 ? -23.477 -5.365 45.226 1.00 88.31 92 MET A O 1
ATOM 720 N N . GLU A 1 93 ? -22.738 -6.502 43.441 1.00 87.06 93 GLU A N 1
ATOM 721 C CA . GLU A 1 93 ? -23.340 -7.792 43.808 1.00 87.06 93 GLU A CA 1
ATOM 722 C C . GLU A 1 93 ? -22.796 -8.337 45.141 1.00 87.06 93 GLU A C 1
ATOM 724 O O . GLU A 1 93 ? -23.555 -8.829 45.979 1.00 87.06 93 GLU A O 1
ATOM 729 N N . GLY A 1 94 ? -21.497 -8.154 45.399 1.00 84.69 94 GLY A N 1
ATOM 730 C CA . GLY A 1 94 ? -20.874 -8.460 46.690 1.00 84.69 94 GLY A CA 1
ATOM 731 C C . GLY A 1 94 ? -21.265 -7.508 47.835 1.00 84.69 94 GLY A C 1
ATOM 732 O O . GLY A 1 94 ? -21.098 -7.849 49.011 1.00 84.69 94 GLY A O 1
ATOM 733 N N . ASN A 1 95 ? -21.810 -6.325 47.531 1.00 81.19 95 ASN A N 1
ATOM 734 C CA . ASN A 1 95 ? -22.245 -5.346 48.523 1.00 81.19 95 ASN A CA 1
ATOM 735 C C . ASN A 1 95 ? -23.713 -5.561 48.918 1.00 81.19 95 ASN A C 1
ATOM 737 O O . ASN A 1 95 ? -24.641 -5.400 48.130 1.00 81.19 95 ASN A O 1
ATOM 741 N N . LYS A 1 96 ? -23.963 -5.786 50.214 1.00 67.25 96 LYS A N 1
ATOM 742 C CA . LYS A 1 96 ? -25.322 -5.958 50.777 1.00 67.25 96 LYS A CA 1
ATOM 743 C C . LYS A 1 96 ? -26.253 -4.742 50.589 1.00 67.25 96 LYS A C 1
ATOM 745 O O . LYS A 1 96 ? -27.417 -4.809 50.978 1.00 67.25 96 LYS A O 1
ATOM 750 N N . SER A 1 97 ? -25.758 -3.614 50.068 1.00 63.56 97 SER A N 1
ATOM 751 C CA . SER A 1 97 ? -26.514 -2.367 49.938 1.00 63.56 97 SER A CA 1
ATOM 752 C C . SER A 1 97 ? -27.315 -2.226 48.647 1.00 63.56 97 SER A C 1
ATOM 754 O O . SER A 1 97 ? -28.195 -1.378 48.659 1.00 63.56 97 SER A O 1
ATOM 756 N N . ILE A 1 98 ? -27.106 -3.039 47.595 1.00 60.41 98 ILE A N 1
ATOM 757 C CA . ILE A 1 98 ? -27.911 -2.979 46.346 1.00 60.41 98 ILE A CA 1
ATOM 758 C C . ILE A 1 98 ? -29.424 -2.928 46.633 1.00 60.41 98 ILE A C 1
ATOM 760 O O . ILE A 1 98 ? -30.189 -2.325 45.888 1.00 60.41 98 ILE A O 1
ATOM 764 N N . GLN A 1 99 ? -29.861 -3.557 47.727 1.00 60.44 99 GLN A N 1
ATOM 765 C CA . GLN A 1 99 ? -31.262 -3.618 48.147 1.00 60.44 99 GLN A CA 1
ATOM 766 C C . GLN A 1 99 ? -31.749 -2.401 48.955 1.00 60.44 99 GLN A C 1
ATOM 768 O O . GLN A 1 99 ? -32.910 -2.374 49.353 1.00 60.44 99 GLN A O 1
ATOM 773 N N . ARG A 1 100 ? -30.890 -1.421 49.269 1.00 66.44 100 ARG A N 1
ATOM 774 C CA . ARG A 1 100 ? -31.217 -0.318 50.189 1.00 66.44 100 ARG A CA 1
ATOM 775 C C . ARG A 1 100 ? -31.783 0.927 49.518 1.00 66.44 100 ARG A C 1
ATOM 777 O O . ARG A 1 100 ? -32.482 1.666 50.205 1.00 66.44 100 ARG A O 1
ATOM 784 N N . SER A 1 101 ? -31.498 1.178 48.240 1.00 82.25 101 SER A N 1
ATOM 785 C CA . SER A 1 101 ? -32.104 2.298 47.512 1.00 82.25 101 SER A CA 1
ATOM 786 C C . SER A 1 101 ? -32.481 1.925 46.083 1.00 82.25 101 SER A C 1
ATOM 788 O O . SER A 1 101 ? -31.781 1.165 45.410 1.00 82.25 101 SER A O 1
ATOM 790 N N . ASP A 1 102 ? -33.580 2.508 45.609 1.00 85.94 102 ASP A N 1
ATOM 791 C CA . ASP A 1 102 ? -34.061 2.316 44.239 1.00 85.94 102 ASP A CA 1
ATOM 792 C C . ASP A 1 102 ? -33.039 2.817 43.206 1.00 85.94 102 ASP A C 1
ATOM 794 O O . ASP A 1 102 ? -32.858 2.206 42.158 1.00 85.94 102 ASP A O 1
ATOM 798 N N . GLU A 1 103 ? -32.290 3.873 43.531 1.00 86.75 103 GLU A N 1
ATOM 799 C CA . GLU A 1 103 ? -31.208 4.410 42.696 1.00 86.75 103 GLU A CA 1
ATOM 800 C C . GLU A 1 103 ? -30.078 3.395 42.477 1.00 86.75 103 GLU A C 1
ATOM 802 O O . GLU A 1 103 ? -29.624 3.222 41.347 1.00 86.75 103 GLU A O 1
ATOM 807 N N . GLN A 1 104 ? -29.646 2.683 43.528 1.00 84.94 104 GLN A N 1
ATOM 808 C CA . GLN A 1 104 ? -28.599 1.662 43.406 1.00 84.94 104 GLN A CA 1
ATOM 809 C C . GLN A 1 104 ? -29.072 0.465 42.577 1.00 84.94 104 GLN A C 1
ATOM 811 O O . GLN A 1 104 ? -28.305 -0.067 41.775 1.00 84.94 104 GLN A O 1
ATOM 816 N N . ARG A 1 105 ? -30.341 0.070 42.728 1.00 86.19 105 ARG A N 1
ATOM 817 C CA . ARG A 1 105 ? -30.945 -1.008 41.938 1.00 86.19 105 ARG A CA 1
ATOM 818 C C . ARG A 1 105 ? -31.082 -0.628 40.462 1.00 86.19 105 ARG A C 1
ATOM 820 O O . ARG A 1 105 ? -30.763 -1.443 39.600 1.00 86.19 105 ARG A O 1
ATOM 827 N N . ASN A 1 106 ? -31.502 0.605 40.177 1.00 90.31 106 ASN A N 1
ATOM 828 C CA . ASN A 1 106 ? -31.603 1.126 38.814 1.00 90.31 106 ASN A CA 1
ATOM 829 C C . ASN A 1 106 ? -30.224 1.216 38.147 1.00 90.31 106 ASN A C 1
ATOM 831 O O . ASN A 1 106 ? -30.080 0.822 36.993 1.00 90.31 106 ASN A O 1
ATOM 835 N N . LEU A 1 107 ? -29.201 1.667 38.883 1.00 90.12 107 LEU A N 1
ATOM 836 C CA . LEU A 1 107 ? -27.825 1.720 38.385 1.00 90.12 107 LEU A CA 1
ATOM 837 C C . LEU A 1 107 ? -27.273 0.324 38.065 1.00 90.12 107 LEU A C 1
ATOM 839 O O . LEU A 1 107 ? -26.676 0.136 37.009 1.00 90.12 107 LEU A O 1
ATOM 843 N N . TYR A 1 108 ? -27.495 -0.653 38.949 1.00 91.56 108 TYR A N 1
ATOM 844 C CA . TYR A 1 108 ? -27.092 -2.041 38.718 1.00 91.56 108 TYR A CA 1
ATOM 845 C C . TYR A 1 108 ? -27.752 -2.615 37.460 1.00 91.56 108 TYR A C 1
ATOM 847 O O . TYR A 1 108 ? -27.059 -3.149 36.598 1.00 91.56 108 TYR A O 1
ATOM 855 N N . MET A 1 109 ? -29.073 -2.452 37.323 1.00 92.56 109 MET A N 1
ATOM 856 C CA . MET A 1 109 ? -29.801 -2.908 36.136 1.00 92.56 109 MET A CA 1
ATOM 857 C C . MET A 1 109 ? -29.253 -2.278 34.853 1.00 92.56 109 MET A C 1
ATOM 859 O O . MET A 1 109 ? -28.977 -2.999 33.899 1.00 92.56 109 MET A O 1
ATOM 863 N N . ALA A 1 110 ? -29.018 -0.962 34.849 1.00 94.38 110 ALA A N 1
ATOM 864 C CA . ALA A 1 110 ? -28.468 -0.261 33.691 1.00 94.38 110 ALA A CA 1
ATOM 865 C C . ALA A 1 110 ? -27.048 -0.734 33.324 1.00 94.38 110 ALA A C 1
ATOM 867 O O . ALA A 1 110 ? -26.732 -0.873 32.144 1.00 94.38 110 ALA A O 1
ATOM 868 N N . LEU A 1 111 ? -26.191 -1.004 34.317 1.00 93.88 111 LEU A N 1
ATOM 869 C CA . LEU A 1 111 ? -24.843 -1.534 34.087 1.00 93.88 111 LEU A CA 1
ATOM 870 C C . LEU A 1 111 ? -24.876 -2.939 33.482 1.00 93.88 111 LEU A C 1
ATOM 872 O O . LEU A 1 111 ? -24.134 -3.204 32.538 1.00 93.88 111 LEU A O 1
ATOM 876 N N . VAL A 1 112 ? -25.735 -3.820 34.002 1.00 94.56 112 VAL A N 1
ATOM 877 C CA . VAL A 1 112 ? -25.909 -5.183 33.479 1.00 94.56 112 VAL A CA 1
ATOM 878 C C . VAL A 1 112 ? -26.427 -5.148 32.041 1.00 94.56 112 VAL A C 1
ATOM 880 O O . VAL A 1 112 ? -25.864 -5.820 31.180 1.00 94.56 112 VAL A O 1
ATOM 883 N N . GLU A 1 113 ? -27.445 -4.331 31.754 1.00 96.38 113 GLU A N 1
ATOM 884 C CA . GLU A 1 113 ? -27.982 -4.172 30.396 1.00 96.38 113 GLU A CA 1
ATOM 885 C C . GLU A 1 113 ? -26.925 -3.647 29.415 1.00 96.38 113 GLU A C 1
ATOM 887 O O . GLU A 1 113 ? -26.774 -4.200 28.326 1.00 96.38 113 GLU A O 1
ATOM 892 N N . ALA A 1 114 ? -26.157 -2.622 29.804 1.00 95.06 114 ALA A N 1
ATOM 893 C CA . ALA A 1 114 ? -25.085 -2.081 28.971 1.00 95.06 114 ALA A CA 1
ATOM 894 C C . ALA A 1 114 ? -23.970 -3.110 28.720 1.00 95.06 114 ALA A C 1
ATOM 896 O O . ALA A 1 114 ? -23.505 -3.248 27.592 1.00 95.06 114 ALA A O 1
ATOM 897 N N . TYR A 1 115 ? -23.566 -3.861 29.749 1.00 95.06 115 TYR A N 1
ATOM 898 C CA . TYR A 1 115 ? -22.532 -4.889 29.629 1.00 95.06 115 TYR A CA 1
ATOM 899 C C . TYR A 1 115 ? -22.950 -6.041 28.704 1.00 95.06 115 TYR A C 1
ATOM 901 O O . TYR A 1 115 ? -22.166 -6.458 27.852 1.00 95.06 115 TYR A O 1
ATOM 909 N N . GLU A 1 116 ? -24.182 -6.544 28.832 1.00 94.75 116 GLU A N 1
ATOM 910 C CA . GLU A 1 116 ? -24.691 -7.603 27.951 1.00 94.75 116 GLU A CA 1
ATOM 911 C C . GLU A 1 116 ? -24.869 -7.113 26.505 1.00 94.75 116 GLU A C 1
ATOM 913 O O . GLU A 1 116 ? -24.597 -7.865 25.567 1.00 94.75 116 GLU A O 1
ATOM 918 N N . ALA A 1 117 ? -25.254 -5.848 26.300 1.00 93.25 117 ALA A N 1
ATOM 919 C CA . ALA A 1 117 ? -25.306 -5.248 24.968 1.00 93.25 117 ALA A CA 1
ATOM 920 C C . ALA A 1 117 ? -23.912 -5.168 24.317 1.00 93.25 117 ALA A C 1
ATOM 922 O O . ALA A 1 117 ? -23.741 -5.626 23.185 1.00 93.25 117 ALA A O 1
ATOM 923 N N . ASP A 1 118 ? -22.908 -4.651 25.034 1.00 92.56 118 ASP A N 1
ATOM 924 C CA . ASP A 1 118 ? -21.525 -4.552 24.544 1.00 92.56 118 ASP A CA 1
ATOM 925 C C . ASP A 1 118 ? -20.938 -5.942 24.236 1.00 92.56 118 ASP A C 1
ATOM 927 O O . ASP A 1 118 ? -20.283 -6.152 23.212 1.00 92.56 118 ASP A O 1
ATOM 931 N N . LYS A 1 119 ? -21.229 -6.929 25.089 1.00 91.44 119 LYS A N 1
ATOM 932 C CA . LYS A 1 119 ? -20.825 -8.325 24.897 1.00 91.44 119 LYS A CA 1
ATOM 933 C C . LYS A 1 119 ? -21.461 -8.945 23.653 1.00 91.44 119 LYS A C 1
ATOM 935 O O . LYS A 1 119 ? -20.750 -9.561 22.864 1.00 91.44 119 LYS A O 1
ATOM 940 N N . ALA A 1 120 ? -22.756 -8.725 23.424 1.00 91.38 120 ALA A N 1
ATOM 941 C CA . ALA A 1 120 ? -23.424 -9.186 22.209 1.00 91.38 120 ALA A CA 1
ATOM 942 C C . ALA A 1 120 ? -22.808 -8.563 20.942 1.00 91.38 120 ALA A C 1
ATOM 944 O O . ALA A 1 120 ? -22.629 -9.253 19.937 1.00 91.38 120 ALA A O 1
ATOM 945 N N . ILE A 1 121 ? -22.426 -7.280 20.984 1.00 88.06 121 ILE A N 1
ATOM 946 C CA . ILE A 1 121 ? -21.710 -6.621 19.879 1.00 88.06 121 ILE A CA 1
ATOM 947 C C . ILE A 1 121 ? -20.353 -7.302 19.639 1.00 88.06 121 ILE A C 1
ATOM 949 O O . ILE A 1 121 ? -20.030 -7.639 18.496 1.00 88.06 121 ILE A O 1
ATOM 953 N N . LEU A 1 122 ? -19.577 -7.562 20.694 1.00 85.00 122 LEU A N 1
ATOM 954 C CA . LEU A 1 122 ? -18.272 -8.219 20.587 1.00 85.00 122 LEU A CA 1
ATOM 955 C C . LEU A 1 122 ? -18.376 -9.653 20.038 1.00 85.00 122 LEU A C 1
ATOM 957 O O . LEU A 1 122 ? -17.596 -10.033 19.160 1.00 85.00 122 LEU A O 1
ATOM 961 N N . ASP A 1 123 ? -19.365 -10.421 20.491 1.00 86.06 123 ASP A N 1
ATOM 962 C CA . ASP A 1 123 ? -19.604 -11.795 20.041 1.00 86.06 123 ASP A CA 1
ATOM 963 C C . ASP A 1 123 ? -19.905 -11.842 18.528 1.00 86.06 123 ASP A C 1
ATOM 965 O O . ASP A 1 123 ? -19.357 -12.678 17.803 1.00 86.06 123 ASP A O 1
ATOM 969 N N . THR A 1 124 ? -20.670 -10.873 18.002 1.00 84.12 124 THR A N 1
ATOM 970 C CA . THR A 1 124 ? -20.908 -10.759 16.547 1.00 84.12 124 THR A CA 1
ATOM 971 C C . THR A 1 124 ? -19.656 -10.380 15.748 1.00 84.12 124 THR A C 1
ATOM 973 O O . THR A 1 124 ? -19.514 -10.774 14.584 1.00 84.12 124 THR A O 1
ATOM 976 N N . TYR A 1 125 ? -18.713 -9.647 16.350 1.00 73.31 125 TYR A N 1
ATOM 977 C CA . TYR A 1 125 ? -17.433 -9.327 15.715 1.00 73.31 125 TYR A CA 1
ATOM 978 C C . TYR A 1 125 ? -16.540 -10.571 15.600 1.00 73.31 125 TYR A C 1
ATOM 980 O O . TYR A 1 125 ? -15.949 -10.805 14.541 1.00 73.31 125 TYR A O 1
ATOM 988 N N . GLY A 1 126 ? -16.499 -11.404 16.648 1.00 64.75 126 GLY A N 1
ATOM 989 C CA . GLY A 1 126 ? -15.800 -12.693 16.650 1.00 64.75 126 GLY A CA 1
ATOM 990 C C . GLY A 1 126 ? -16.260 -13.610 15.511 1.00 64.75 126 GLY A C 1
ATOM 991 O O . GLY A 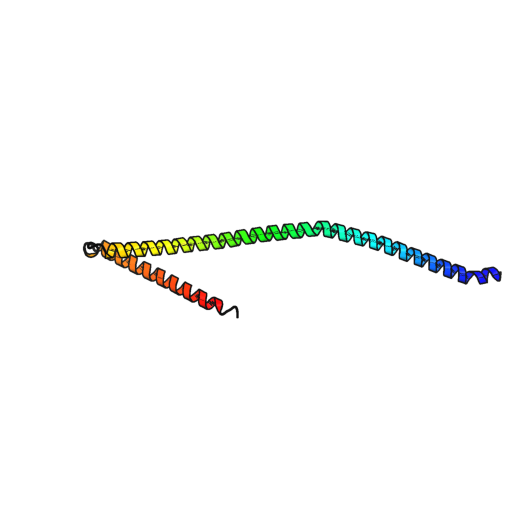1 126 ? -15.429 -14.082 14.728 1.00 64.75 126 GLY A O 1
ATOM 992 N N . ASP A 1 127 ? -17.574 -13.757 15.332 1.00 59.56 127 ASP A N 1
ATOM 993 C CA . ASP A 1 127 ? -18.170 -14.563 14.255 1.00 59.56 127 ASP A CA 1
ATOM 994 C C . ASP A 1 127 ? -17.885 -14.009 12.842 1.00 59.56 127 ASP A C 1
ATOM 996 O O . ASP A 1 127 ? -17.679 -14.764 11.884 1.00 59.56 127 ASP A O 1
ATOM 1000 N N . SER A 1 128 ? -17.778 -12.685 12.688 1.00 55.72 128 SER A N 1
ATOM 1001 C CA . SER A 1 128 ? -17.465 -12.040 11.403 1.00 55.72 128 SER A CA 1
ATOM 1002 C C . SER A 1 128 ? -16.029 -12.317 10.920 1.00 55.72 128 SER A C 1
ATOM 1004 O O . SER A 1 128 ? -15.776 -12.408 9.712 1.00 55.72 128 SER A O 1
ATOM 1006 N N . THR A 1 129 ? -15.074 -12.524 11.837 1.00 51.44 129 THR A N 1
ATOM 1007 C CA . THR A 1 129 ? -13.685 -12.880 11.474 1.00 51.44 129 THR A CA 1
ATOM 1008 C C . THR A 1 129 ? -13.543 -14.311 10.937 1.00 51.44 129 THR A C 1
ATOM 1010 O O . THR A 1 129 ? -12.651 -14.571 10.124 1.00 51.44 129 THR A O 1
ATOM 1013 N N . ILE A 1 130 ? -14.452 -15.226 11.302 1.00 52.00 130 ILE A N 1
ATOM 1014 C CA . ILE A 1 130 ? -14.508 -16.596 10.764 1.00 52.00 130 ILE A CA 1
ATOM 1015 C C . ILE A 1 130 ? -15.078 -16.590 9.335 1.00 52.00 130 ILE A C 1
ATOM 1017 O O . ILE A 1 130 ? -14.575 -17.301 8.463 1.00 52.00 130 ILE A O 1
ATOM 1021 N N . LEU A 1 131 ? -16.071 -15.739 9.055 1.00 51.19 131 LEU A N 1
ATOM 1022 C CA . LEU A 1 131 ? -16.695 -15.632 7.729 1.00 51.19 131 LEU A CA 1
ATOM 1023 C C . LEU A 1 131 ? -15.796 -14.977 6.666 1.00 51.19 131 LEU A C 1
ATOM 1025 O O . LEU A 1 131 ? -15.937 -15.293 5.484 1.00 51.19 131 LEU A O 1
ATOM 1029 N N . LYS A 1 132 ? -14.842 -14.114 7.047 1.00 49.38 132 LYS A N 1
ATOM 1030 C CA . LYS A 1 132 ? -13.890 -13.512 6.090 1.00 49.38 132 LYS A CA 1
ATOM 1031 C C . LYS A 1 132 ? -12.797 -14.477 5.615 1.00 49.38 132 LYS A C 1
ATOM 1033 O O . LYS A 1 132 ? -12.345 -14.339 4.485 1.00 49.38 132 LYS A O 1
ATOM 1038 N N . ARG A 1 133 ? -12.431 -15.493 6.409 1.00 51.62 133 ARG A N 1
ATOM 1039 C CA . ARG A 1 133 ? -11.401 -16.487 6.039 1.00 51.62 133 ARG A CA 1
ATOM 1040 C C . ARG A 1 133 ? -11.863 -17.489 4.967 1.00 51.62 133 ARG A C 1
ATOM 1042 O O . ARG A 1 133 ? -11.032 -18.148 4.371 1.00 51.62 133 ARG A O 1
ATOM 1049 N N . ARG A 1 134 ? -13.172 -17.596 4.692 1.00 52.19 134 ARG A N 1
ATOM 1050 C CA . ARG A 1 134 ? -13.742 -18.475 3.642 1.00 52.19 134 ARG A CA 1
ATOM 1051 C C . ARG A 1 134 ? -13.898 -17.813 2.264 1.00 52.19 134 ARG A C 1
ATOM 1053 O O . ARG A 1 134 ? -14.545 -18.385 1.394 1.00 52.19 134 ARG A O 1
ATOM 1060 N N . ARG A 1 135 ? -13.388 -16.592 2.072 1.00 51.97 135 ARG A N 1
ATOM 1061 C CA . ARG A 1 135 ? -13.479 -15.866 0.789 1.00 51.97 135 ARG A CA 1
ATOM 1062 C C . ARG A 1 135 ? -12.144 -15.736 0.050 1.00 51.97 135 ARG A C 1
ATOM 1064 O O . ARG A 1 135 ? -12.113 -15.076 -0.982 1.00 51.97 135 ARG A O 1
ATOM 1071 N N . GLU A 1 136 ? -11.086 -16.344 0.585 1.00 52.31 136 GLU A N 1
ATOM 1072 C CA . GLU A 1 136 ? -9.739 -16.388 -0.005 1.00 52.31 136 GLU A CA 1
ATOM 1073 C C . GLU A 1 136 ? -9.321 -17.805 -0.462 1.00 52.31 136 GLU A C 1
ATOM 1075 O O . GLU A 1 136 ? -8.180 -17.977 -0.883 1.00 52.31 136 GLU A O 1
ATOM 1080 N N . ASP A 1 137 ? -10.243 -18.781 -0.440 1.00 47.12 137 ASP A N 1
ATOM 1081 C CA . ASP A 1 137 ? -10.103 -20.087 -1.117 1.00 47.12 137 ASP A CA 1
ATOM 1082 C C . ASP A 1 137 ? -10.853 -20.066 -2.463 1.00 47.12 137 ASP A C 1
ATOM 1084 O O . ASP A 1 137 ? -10.345 -20.658 -3.445 1.00 47.12 137 ASP A O 1
#

Radius of gyration: 42.75 Å; chains: 1; bounding box: 78×29×125 Å

Sequence (137 aa):
FADAVFAIPGIVHQYIDQQMKEAVREAKVLKGIVTNQVKEQVSRILPQIEESVNATLEAEVLTRSSHSSRTSYAIAADLSEMELKKILIENMEGNKSIQRSDEQRNLYMALVEAYEADKAILDTYGDSTILKRRRED

pLDDT: mean 87.72, std 13.26, range [47.12, 98.06]

Foldseek 3Di:
DVVVVVCVVVVVVVVVVVVVVVVVVVVVVVVVVVVVVVVVVCVVVVVVVVVVVVVVVVVVCVVVVVVVVVVVVVVVVLVVVLVVLVVVLVVLVVDPCCPVDPVSVVVSVVSVVVNVVSVVVVVVVVVVVVVVVVPVD

Secondary structure (DSSP, 8-state):
-HHHHHHHHHHHHHHHHHHHHHHHHHHHHHHHHHHHHHHHHHHHHHHHHHHHHHHHHHHHHHHHHHHHHHHHHHHHHHHHHHHHHHHHHHHHHHSTTTTT-HHHHHHHHHHHHHHHHHHHHHHHHHHHHHHHGGG--

Organism: Tanacetum cinerariifolium (NCBI:txid118510)